Protein AF-A0A7J9VKP2-F1 (afdb_monomer_lite)

Secondary structure (DSSP, 8-state):
--EEEEE-SSSEEEEETTTTEE-S-SSB-HHHHHHHHHHHHHHB-SSSBPPGGGEEEEEEEEEEEETTTEEE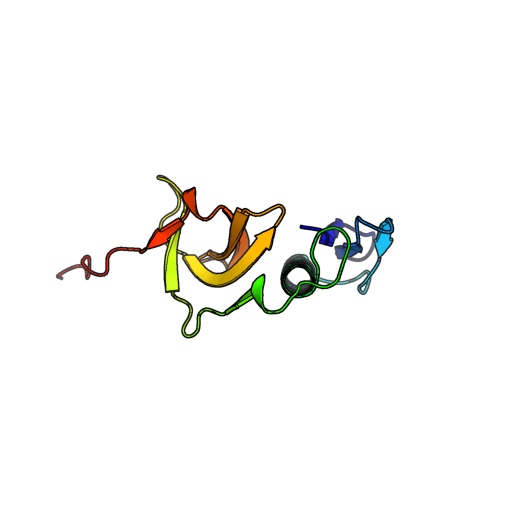EEEEEEEEETTEEEEEEEETTS-EEEEEGGGEEEPPS------

Structure (mmCIF, N/CA/C/O backbone):
data_AF-A0A7J9VKP2-F1
#
_entry.id   AF-A0A7J9VKP2-F1
#
loop_
_atom_site.group_PDB
_atom_site.id
_atom_site.type_symbol
_atom_site.label_atom_id
_atom_site.label_alt_id
_atom_site.label_comp_id
_atom_site.label_asym_id
_atom_site.label_entity_id
_atom_site.label_seq_id
_atom_site.pdbx_PDB_ins_code
_atom_site.Cartn_x
_atom_site.Cartn_y
_atom_site.Cartn_z
_atom_site.occupancy
_atom_site.B_iso_or_equiv
_atom_site.auth_seq_id
_atom_site.auth_comp_id
_atom_site.auth_asym_id
_atom_site.auth_atom_id
_atom_site.pdbx_PDB_model_num
ATOM 1 N N . MET A 1 1 ? 8.290 3.284 -1.172 1.00 89.38 1 MET A N 1
ATOM 2 C CA . MET A 1 1 ? 6.892 3.691 -1.444 1.00 89.38 1 MET A CA 1
ATOM 3 C C . MET A 1 1 ? 6.871 5.131 -1.896 1.00 89.38 1 MET A C 1
ATOM 5 O O . MET A 1 1 ? 7.547 5.958 -1.285 1.00 89.38 1 MET A O 1
ATOM 9 N N . ARG A 1 2 ? 6.164 5.388 -2.995 1.00 93.00 2 ARG A N 1
ATOM 10 C CA . ARG A 1 2 ? 6.200 6.634 -3.772 1.00 93.00 2 ARG A CA 1
ATOM 11 C C . ARG A 1 2 ? 4.958 7.485 -3.542 1.00 93.00 2 ARG A C 1
ATOM 13 O O . ARG A 1 2 ? 5.070 8.711 -3.541 1.00 93.00 2 ARG A O 1
ATOM 20 N N . PHE A 1 3 ? 3.805 6.862 -3.330 1.00 94.88 3 PHE A N 1
ATOM 21 C CA . PHE A 1 3 ? 2.541 7.580 -3.217 1.00 94.88 3 PHE A CA 1
ATOM 22 C C . PHE A 1 3 ? 2.200 7.882 -1.759 1.00 94.88 3 PHE A C 1
ATOM 24 O O . PHE A 1 3 ? 2.312 7.026 -0.886 1.00 94.88 3 PHE A O 1
ATOM 31 N N . GLN A 1 4 ? 1.801 9.122 -1.485 1.00 93.81 4 GLN A N 1
ATOM 32 C CA . GLN A 1 4 ? 1.437 9.579 -0.146 1.00 93.81 4 GLN A CA 1
ATOM 33 C C . GLN A 1 4 ? 0.039 10.176 -0.140 1.00 93.81 4 GLN A C 1
ATOM 35 O O . GLN A 1 4 ? -0.300 10.999 -0.986 1.00 93.81 4 GLN A O 1
ATOM 40 N N . VAL A 1 5 ? -0.747 9.810 0.865 1.00 94.88 5 VAL A N 1
ATOM 41 C CA . VAL A 1 5 ? -2.030 10.456 1.136 1.00 94.88 5 VAL A CA 1
ATOM 42 C C . VAL A 1 5 ? -1.776 11.793 1.822 1.00 94.88 5 VAL A C 1
ATOM 44 O O . VAL A 1 5 ? -1.029 11.857 2.800 1.00 94.88 5 VAL A O 1
ATOM 47 N N . ARG A 1 6 ? -2.398 12.866 1.330 1.00 94.56 6 ARG A N 1
ATOM 48 C CA . ARG A 1 6 ? -2.387 14.179 1.990 1.00 94.56 6 ARG A CA 1
ATOM 49 C C . ARG A 1 6 ? -3.805 14.719 2.107 1.00 94.56 6 ARG A C 1
ATOM 51 O O . ARG A 1 6 ? -4.640 14.485 1.234 1.00 94.56 6 ARG A O 1
ATOM 58 N N . LYS A 1 7 ? -4.057 15.445 3.196 1.00 93.94 7 LYS A N 1
ATOM 59 C CA . LYS A 1 7 ? -5.308 16.171 3.412 1.00 93.94 7 LYS A CA 1
ATOM 60 C C . LYS A 1 7 ? -5.367 17.385 2.485 1.00 93.94 7 LYS A C 1
ATOM 62 O O . LYS A 1 7 ? -4.358 18.061 2.291 1.00 93.94 7 LYS A O 1
ATOM 67 N N . THR A 1 8 ? -6.545 17.647 1.944 1.00 92.25 8 THR A N 1
ATOM 68 C CA . THR A 1 8 ? -6.862 18.797 1.093 1.00 92.25 8 THR A CA 1
ATOM 69 C C . THR A 1 8 ? -7.961 19.632 1.756 1.00 92.25 8 THR A C 1
ATOM 71 O O . THR A 1 8 ? -8.493 19.256 2.804 1.00 92.25 8 THR A O 1
ATOM 74 N N . ASP A 1 9 ? -8.345 20.741 1.128 1.00 92.56 9 ASP A N 1
ATOM 75 C CA . ASP A 1 9 ? -9.483 21.548 1.581 1.00 92.56 9 ASP A CA 1
ATOM 76 C C . ASP A 1 9 ? -10.839 20.836 1.413 1.00 92.56 9 ASP A C 1
ATOM 78 O O . ASP A 1 9 ? -11.807 21.189 2.082 1.00 92.56 9 ASP A O 1
ATOM 82 N N . GLN A 1 10 ? -10.919 19.830 0.535 1.00 90.62 10 GLN A N 1
ATOM 83 C CA . GLN A 1 10 ? -12.157 19.122 0.179 1.00 90.62 10 GLN A CA 1
ATOM 84 C C . GLN A 1 10 ? -12.207 17.676 0.697 1.00 90.62 10 GLN A C 1
ATOM 86 O O . GLN A 1 10 ? -13.257 17.044 0.639 1.00 90.62 10 GLN A O 1
ATOM 91 N N . GLY A 1 11 ? -11.099 17.151 1.220 1.00 94.56 11 GLY A N 1
ATOM 92 C CA . GLY A 1 11 ? -10.983 15.762 1.649 1.00 94.56 11 GLY A CA 1
ATOM 93 C C . GLY A 1 11 ? -9.527 15.318 1.680 1.00 94.56 11 GLY A C 1
ATOM 94 O O . GLY A 1 11 ? -8.707 15.881 2.410 1.00 94.56 11 GLY A O 1
ATOM 95 N N . TYR A 1 12 ? -9.208 14.295 0.896 1.00 96.19 12 TYR A N 1
ATOM 96 C CA . TYR A 1 12 ? -7.872 13.731 0.757 1.00 96.19 12 TYR A CA 1
ATOM 97 C C . TYR A 1 12 ? -7.526 13.521 -0.718 1.00 96.19 12 TYR A C 1
ATOM 99 O O . TYR A 1 12 ? -8.390 13.378 -1.579 1.00 96.19 12 TYR A O 1
ATOM 107 N N . GLY A 1 13 ? -6.229 13.479 -1.002 1.00 95.25 13 GLY A N 1
ATOM 108 C CA . GLY A 1 13 ? -5.697 13.156 -2.318 1.00 95.25 13 GLY A CA 1
ATOM 109 C C . GLY A 1 13 ? -4.406 12.353 -2.218 1.00 95.25 13 GLY A C 1
ATOM 110 O O . GLY A 1 13 ? -3.784 12.262 -1.156 1.00 95.25 13 GLY A O 1
ATOM 111 N N . VAL A 1 14 ? -4.002 11.763 -3.337 1.00 96.25 14 VAL A N 1
ATOM 112 C CA . VAL A 1 14 ? -2.793 10.953 -3.475 1.00 96.25 14 VAL A CA 1
ATOM 113 C C . VAL A 1 14 ? -1.745 11.750 -4.234 1.00 96.25 14 VAL A C 1
ATOM 115 O O . VAL A 1 14 ? -1.918 12.058 -5.410 1.00 96.25 14 VAL A O 1
ATOM 118 N N . TRP A 1 15 ? -0.639 12.052 -3.565 1.00 95.12 15 TRP A N 1
ATOM 119 C CA . TRP A 1 15 ? 0.518 12.708 -4.154 1.00 95.12 15 TRP A CA 1
ATOM 120 C C . TRP A 1 15 ? 1.557 11.691 -4.588 1.00 95.12 15 TRP A C 1
ATOM 122 O O . TRP A 1 15 ? 1.930 10.801 -3.822 1.00 95.12 15 TRP A O 1
ATOM 132 N N . ASP A 1 16 ? 2.087 11.884 -5.784 1.00 94.56 16 ASP A N 1
ATOM 133 C CA . ASP A 1 16 ? 3.302 11.232 -6.230 1.00 94.56 16 ASP A CA 1
ATOM 134 C C . ASP A 1 16 ? 4.512 12.022 -5.727 1.00 94.56 16 ASP A C 1
ATOM 136 O O . ASP A 1 16 ? 4.755 13.155 -6.140 1.00 94.56 16 ASP A O 1
ATOM 140 N N . THR A 1 17 ? 5.294 11.430 -4.826 1.00 92.44 17 THR A N 1
ATOM 141 C CA . THR A 1 17 ? 6.461 12.111 -4.244 1.00 92.44 17 THR A CA 1
ATOM 142 C C . THR A 1 17 ? 7.650 12.243 -5.191 1.00 92.44 17 THR A C 1
ATOM 144 O O . THR A 1 17 ? 8.535 13.049 -4.914 1.00 92.44 17 THR A O 1
ATOM 147 N N . ALA A 1 18 ? 7.691 11.492 -6.295 1.00 90.12 18 ALA A N 1
ATOM 148 C CA . ALA A 1 18 ? 8.785 11.568 -7.259 1.00 90.12 18 ALA A CA 1
ATOM 149 C C . ALA A 1 18 ? 8.709 12.840 -8.115 1.00 90.12 18 ALA A C 1
ATOM 151 O O . ALA A 1 18 ? 9.743 13.419 -8.437 1.00 90.12 18 ALA A O 1
ATOM 152 N N . VAL A 1 19 ? 7.493 13.282 -8.449 1.00 90.31 19 VAL A N 1
ATOM 153 C CA . VAL A 1 19 ? 7.240 14.515 -9.223 1.00 90.31 19 VAL A CA 1
ATOM 154 C C . VAL A 1 19 ? 6.602 15.628 -8.385 1.00 90.31 19 VAL A C 1
ATOM 156 O O . VAL A 1 19 ? 6.521 16.767 -8.827 1.00 90.31 19 VAL A O 1
ATOM 159 N N . ASN A 1 20 ? 6.209 15.315 -7.147 1.00 89.12 20 ASN A N 1
ATOM 160 C CA . ASN A 1 20 ? 5.492 16.193 -6.224 1.00 89.12 20 ASN A CA 1
ATOM 161 C C . ASN A 1 20 ? 4.171 16.743 -6.797 1.00 89.12 20 ASN A C 1
ATOM 163 O O . ASN A 1 20 ? 3.804 17.891 -6.550 1.00 89.12 20 ASN A O 1
ATOM 167 N N . GLU A 1 21 ? 3.432 15.902 -7.519 1.00 90.69 21 GLU A N 1
ATOM 168 C CA . GLU A 1 21 ? 2.143 16.249 -8.123 1.00 90.69 21 GLU A CA 1
ATOM 169 C C . GLU A 1 21 ? 1.004 15.423 -7.525 1.00 90.69 21 GLU A C 1
ATOM 171 O O . GLU A 1 21 ? 1.209 14.328 -6.994 1.00 90.69 21 GLU A O 1
ATOM 176 N N . LEU A 1 22 ? -0.212 15.965 -7.606 1.00 91.25 22 LEU A N 1
ATOM 177 C CA . LEU A 1 22 ? -1.425 15.235 -7.264 1.00 91.25 22 LEU A CA 1
ATOM 178 C C . LEU A 1 22 ? -1.779 14.269 -8.403 1.00 91.25 22 LEU A C 1
ATOM 180 O O . LEU A 1 22 ? -1.834 14.662 -9.565 1.00 91.25 22 LEU A O 1
ATOM 184 N N . CYS A 1 23 ? -2.072 13.017 -8.063 1.00 88.94 23 CYS A N 1
ATOM 185 C CA . CYS A 1 23 ? -2.370 11.954 -9.025 1.00 88.94 23 CYS A CA 1
ATOM 186 C C . CYS A 1 23 ? -3.771 11.345 -8.851 1.00 88.94 23 CYS A C 1
ATOM 188 O O . CYS A 1 23 ? -4.043 10.271 -9.394 1.00 88.94 23 CYS A O 1
ATOM 190 N N . SER A 1 24 ? -4.645 12.004 -8.088 1.00 91.44 24 SER A N 1
ATOM 191 C CA . SER A 1 24 ? -6.039 11.620 -7.837 1.00 91.44 24 SER A CA 1
ATOM 192 C C . SER A 1 24 ? -6.970 12.843 -7.837 1.00 91.44 24 SER A C 1
ATOM 194 O O . SER A 1 24 ? -6.524 13.962 -8.074 1.00 91.44 24 SER A O 1
ATOM 196 N N . GLY A 1 25 ? -8.256 12.636 -7.525 1.00 86.38 25 GLY A N 1
ATOM 197 C CA . GLY A 1 25 ? -9.156 13.717 -7.107 1.00 86.38 25 GLY A CA 1
ATOM 198 C C . GLY A 1 25 ? -8.740 14.341 -5.768 1.00 86.38 25 GLY A C 1
ATOM 199 O O . GLY A 1 25 ? -7.863 13.811 -5.076 1.00 86.38 25 GLY A O 1
ATOM 200 N N . TRP A 1 26 ? -9.364 15.469 -5.428 1.00 89.12 26 TRP A N 1
ATOM 201 C CA . TRP A 1 26 ? -9.082 16.255 -4.217 1.00 89.12 26 TRP A CA 1
ATOM 202 C C . TRP A 1 26 ? -10.032 15.933 -3.058 1.00 89.12 26 TRP A C 1
ATOM 204 O O . TRP A 1 26 ? -9.774 16.327 -1.927 1.00 89.12 26 TRP A O 1
ATOM 214 N N . ASP A 1 27 ? -11.130 15.249 -3.343 1.00 94.75 27 ASP A N 1
ATOM 215 C CA . ASP A 1 27 ? -12.303 15.047 -2.496 1.00 94.75 27 ASP A CA 1
ATOM 216 C C . ASP A 1 27 ? -12.459 13.590 -2.038 1.00 94.75 27 ASP A C 1
ATOM 218 O O . ASP A 1 27 ? -13.526 13.186 -1.582 1.00 94.75 27 ASP A O 1
ATOM 222 N N . LEU A 1 28 ? -11.392 12.789 -2.137 1.00 94.88 28 LEU A N 1
ATOM 223 C CA . LEU A 1 28 ? -11.434 11.401 -1.687 1.00 94.88 28 LEU A CA 1
ATOM 224 C C . LEU A 1 28 ? -11.587 11.333 -0.169 1.00 94.88 28 LEU A C 1
ATOM 226 O O . LEU A 1 28 ? -11.068 12.173 0.577 1.00 94.88 28 LEU A O 1
ATOM 230 N N . THR A 1 29 ? -12.213 10.263 0.309 1.00 95.12 29 THR A N 1
ATOM 231 C CA . THR A 1 29 ? -12.076 9.880 1.712 1.00 95.12 29 THR A CA 1
ATOM 232 C C . THR A 1 29 ? -10.647 9.410 1.996 1.00 95.12 29 THR A C 1
ATOM 234 O O . THR A 1 29 ? -9.911 8.972 1.107 1.00 95.12 29 THR A O 1
ATOM 237 N N . GLU A 1 30 ? -10.235 9.452 3.264 1.00 93.31 30 GLU A N 1
ATOM 238 C CA . GLU A 1 30 ? -8.913 8.960 3.667 1.00 93.31 30 GLU A CA 1
ATOM 239 C C . GLU A 1 30 ? -8.714 7.479 3.312 1.00 93.31 30 GLU A C 1
ATOM 241 O O . GLU A 1 30 ? -7.621 7.081 2.908 1.00 93.31 30 GLU A O 1
ATOM 246 N N . ALA A 1 31 ? -9.768 6.666 3.431 1.00 92.50 31 ALA A N 1
ATOM 247 C CA . ALA A 1 31 ? -9.727 5.244 3.104 1.00 92.50 31 ALA A CA 1
ATOM 248 C C . ALA A 1 31 ? -9.497 5.015 1.602 1.00 92.50 31 ALA A C 1
ATOM 250 O O . ALA A 1 31 ? -8.586 4.273 1.236 1.00 92.50 31 ALA A O 1
ATOM 251 N N . GLU A 1 32 ? -10.250 5.706 0.742 1.00 94.38 32 GLU A N 1
ATOM 252 C CA . GLU A 1 32 ? -10.092 5.622 -0.717 1.00 94.38 32 GLU A CA 1
ATOM 253 C C . GLU A 1 32 ? -8.721 6.126 -1.167 1.00 94.38 32 GLU A C 1
ATOM 255 O O . GLU A 1 32 ? -8.075 5.502 -2.007 1.00 94.38 32 GLU A O 1
ATOM 260 N N . ALA A 1 33 ? -8.242 7.232 -0.590 1.00 95.25 33 ALA A N 1
ATOM 261 C CA . ALA A 1 33 ? -6.913 7.750 -0.889 1.00 95.25 33 ALA A CA 1
ATOM 262 C C . ALA A 1 33 ? -5.819 6.752 -0.473 1.00 95.25 33 ALA A C 1
ATOM 264 O O . ALA A 1 33 ? -4.862 6.540 -1.218 1.00 95.25 33 ALA A O 1
ATOM 265 N N . ASN A 1 34 ? -5.964 6.097 0.686 1.00 94.75 34 ASN A N 1
ATOM 266 C CA . ASN A 1 34 ? -5.029 5.063 1.125 1.00 94.75 34 ASN A CA 1
ATOM 267 C C . ASN A 1 34 ? -5.040 3.851 0.194 1.00 94.75 34 ASN A C 1
ATOM 269 O O . ASN A 1 34 ? -3.967 3.366 -0.161 1.00 94.75 34 ASN A O 1
ATOM 273 N N . GLU A 1 35 ? -6.212 3.369 -0.213 1.00 94.88 35 GLU A N 1
ATOM 274 C CA . GLU A 1 35 ? -6.321 2.248 -1.150 1.00 94.88 35 GLU A CA 1
ATOM 275 C C . GLU A 1 35 ? -5.681 2.597 -2.497 1.00 94.88 35 GLU A C 1
ATOM 277 O O . GLU A 1 35 ? -4.783 1.891 -2.956 1.00 94.88 35 GLU A O 1
ATOM 282 N N . GLN A 1 36 ? -6.002 3.770 -3.047 1.00 96.12 36 GLN A N 1
ATOM 283 C CA . GLN A 1 36 ? -5.403 4.258 -4.288 1.00 96.12 36 GLN A CA 1
ATOM 284 C C . GLN A 1 36 ? -3.884 4.448 -4.213 1.00 96.12 36 GLN A C 1
ATOM 286 O O . GLN A 1 36 ? -3.193 4.192 -5.203 1.00 96.12 36 GLN A O 1
ATOM 291 N N . ALA A 1 37 ? -3.353 4.920 -3.083 1.00 96.12 37 ALA A N 1
ATOM 292 C CA . ALA A 1 37 ? -1.912 5.056 -2.888 1.00 96.12 37 ALA A CA 1
ATOM 293 C C . ALA A 1 37 ? -1.230 3.680 -2.867 1.00 96.12 37 ALA A C 1
ATOM 295 O O . ALA A 1 37 ? -0.249 3.468 -3.579 1.00 96.12 37 ALA A O 1
ATOM 296 N N . HIS A 1 38 ? -1.789 2.725 -2.117 1.00 96.62 38 HIS A N 1
ATOM 297 C CA . HIS A 1 38 ? -1.238 1.375 -2.026 1.00 96.62 38 HIS A CA 1
ATOM 298 C C . HIS A 1 38 ? -1.328 0.613 -3.351 1.00 96.62 38 HIS A C 1
ATOM 300 O O . HIS A 1 38 ? -0.411 -0.138 -3.667 1.00 96.62 38 HIS A O 1
ATOM 306 N N . ASP A 1 39 ? -2.398 0.782 -4.128 1.00 96.25 39 ASP A N 1
ATOM 307 C CA . ASP A 1 39 ? -2.515 0.159 -5.450 1.00 96.25 39 ASP A CA 1
ATOM 308 C C . ASP A 1 39 ? -1.484 0.722 -6.428 1.00 96.25 39 ASP A C 1
ATOM 310 O O . ASP A 1 39 ? -0.848 -0.027 -7.170 1.00 96.25 39 ASP A O 1
ATOM 314 N N . ARG A 1 40 ? -1.229 2.031 -6.383 1.00 95.62 40 ARG A N 1
ATOM 315 C CA . ARG A 1 40 ? -0.168 2.636 -7.193 1.00 95.62 40 ARG A CA 1
ATOM 316 C C . ARG A 1 40 ? 1.229 2.208 -6.738 1.00 95.62 40 ARG A C 1
ATOM 318 O O . ARG A 1 40 ? 2.083 1.968 -7.585 1.00 95.62 40 ARG A O 1
ATOM 325 N N . ASP A 1 41 ? 1.467 2.029 -5.440 1.00 95.75 41 ASP A N 1
ATOM 326 C CA . ASP A 1 41 ? 2.737 1.491 -4.926 1.00 95.75 41 ASP A CA 1
ATOM 327 C C . ASP A 1 41 ? 3.002 0.035 -5.363 1.00 95.75 41 ASP A C 1
ATOM 329 O O . ASP A 1 41 ? 4.156 -0.396 -5.369 1.00 95.75 41 ASP A O 1
ATOM 333 N N . VAL A 1 42 ? 1.972 -0.732 -5.747 1.00 96.19 42 VAL A N 1
ATOM 334 C CA . VAL A 1 42 ? 2.151 -2.049 -6.392 1.00 96.19 42 VAL A CA 1
ATOM 335 C C . VAL A 1 42 ? 2.681 -1.894 -7.816 1.00 96.19 42 VAL A C 1
ATOM 337 O O . VAL A 1 42 ? 3.475 -2.713 -8.270 1.00 96.19 42 VAL A O 1
ATOM 340 N N . LEU A 1 43 ? 2.266 -0.839 -8.514 1.00 95.25 43 LEU A N 1
ATOM 341 C CA . LEU A 1 43 ? 2.618 -0.596 -9.912 1.00 95.25 43 LEU A CA 1
ATOM 342 C C . LEU A 1 43 ? 3.952 0.126 -10.086 1.00 95.25 43 LEU A C 1
ATOM 344 O O . LEU A 1 43 ? 4.613 -0.074 -11.102 1.00 95.25 43 LEU A O 1
ATOM 348 N N . TYR A 1 44 ? 4.358 0.954 -9.124 1.00 93.44 44 TYR A N 1
ATOM 349 C CA . TYR A 1 44 ? 5.584 1.746 -9.210 1.00 93.44 44 TYR A CA 1
ATOM 350 C C . TYR A 1 44 ? 6.474 1.554 -7.983 1.00 93.44 44 TYR A C 1
ATOM 352 O O . TYR A 1 44 ? 6.011 1.513 -6.842 1.00 93.44 44 TYR A O 1
ATOM 360 N N . ASP A 1 45 ? 7.777 1.463 -8.233 1.00 89.50 45 ASP A N 1
ATOM 361 C CA . ASP A 1 45 ? 8.785 1.720 -7.217 1.00 89.50 45 ASP A CA 1
ATOM 362 C C . ASP A 1 45 ? 9.012 3.237 -7.080 1.00 89.50 45 ASP A C 1
ATOM 364 O O . ASP A 1 45 ? 8.285 4.068 -7.642 1.00 89.50 45 ASP A O 1
ATOM 368 N N . ARG A 1 46 ? 10.022 3.624 -6.300 1.00 86.94 46 ARG A N 1
ATOM 369 C CA . ARG A 1 46 ? 10.361 5.030 -6.065 1.00 86.94 46 ARG A CA 1
ATOM 370 C C . ARG A 1 46 ? 10.577 5.857 -7.340 1.00 86.94 46 ARG A C 1
ATOM 372 O O . ARG A 1 46 ? 10.282 7.049 -7.321 1.00 86.94 46 ARG A O 1
ATOM 379 N N . PHE A 1 47 ? 11.097 5.269 -8.412 1.00 85.44 47 PHE A N 1
ATOM 380 C CA . PHE A 1 47 ? 11.537 5.989 -9.610 1.00 85.44 47 PHE A CA 1
ATOM 381 C C . PHE A 1 47 ? 10.845 5.517 -10.891 1.00 85.44 47 PHE A C 1
ATOM 383 O O . PHE A 1 47 ? 10.582 6.327 -11.775 1.00 85.44 47 PHE A O 1
ATOM 390 N N . ASN A 1 48 ? 10.510 4.234 -10.991 1.00 88.62 48 ASN A N 1
ATOM 391 C CA . ASN A 1 48 ? 10.065 3.583 -12.215 1.00 88.62 48 ASN A CA 1
ATOM 392 C C . ASN A 1 48 ? 8.823 2.713 -11.969 1.00 88.62 48 ASN A C 1
ATOM 394 O O . ASN A 1 48 ? 8.514 2.363 -10.829 1.00 88.62 48 ASN A O 1
ATOM 398 N N . PRO A 1 49 ? 8.102 2.322 -13.033 1.00 93.69 49 PRO A N 1
ATOM 399 C CA . PRO A 1 49 ? 7.193 1.184 -12.961 1.00 93.69 49 PRO A CA 1
ATOM 400 C C . PRO A 1 49 ? 7.920 -0.050 -12.410 1.00 93.69 49 PRO A C 1
ATOM 402 O O . PRO A 1 49 ? 9.059 -0.324 -12.803 1.00 93.69 49 PRO A O 1
ATOM 405 N N . ARG A 1 50 ? 7.270 -0.800 -11.514 1.00 93.81 50 ARG A N 1
ATOM 406 C CA . ARG A 1 50 ? 7.827 -2.047 -10.985 1.00 93.81 50 ARG A CA 1
ATOM 407 C C . ARG A 1 50 ? 7.938 -3.072 -12.094 1.00 93.81 50 ARG A C 1
ATOM 409 O O . ARG A 1 50 ? 7.066 -3.193 -12.957 1.00 93.81 50 ARG A O 1
ATOM 416 N N . ARG A 1 51 ? 9.004 -3.857 -12.028 1.00 94.06 51 ARG A N 1
ATOM 417 C CA . ARG A 1 51 ? 9.161 -5.011 -12.901 1.00 94.06 51 ARG A CA 1
ATOM 418 C C . ARG A 1 51 ? 8.301 -6.167 -12.388 1.00 94.06 51 ARG A C 1
ATOM 420 O O . ARG A 1 51 ? 8.087 -6.263 -11.177 1.00 94.06 51 ARG A O 1
ATOM 427 N N . PRO A 1 52 ? 7.841 -7.074 -13.264 1.00 93.69 52 PRO A N 1
ATOM 428 C CA . PRO A 1 52 ? 7.056 -8.231 -12.842 1.00 93.69 52 PRO A CA 1
ATOM 429 C C . PRO A 1 52 ? 7.751 -9.089 -11.774 1.00 93.69 52 PRO A C 1
ATOM 431 O O . PRO A 1 52 ? 7.089 -9.606 -10.881 1.00 93.69 52 PRO A O 1
ATOM 434 N N . GLU A 1 53 ? 9.081 -9.216 -11.814 1.00 95.00 53 GLU A N 1
ATOM 435 C CA . GLU A 1 53 ? 9.850 -9.970 -10.815 1.00 95.00 53 GLU A CA 1
ATOM 436 C C . GLU A 1 53 ? 9.863 -9.339 -9.410 1.00 95.00 53 GLU A C 1
ATOM 438 O O . GLU A 1 53 ? 10.117 -10.041 -8.422 1.00 95.00 53 GLU A O 1
ATOM 443 N N . ASP A 1 54 ? 9.564 -8.042 -9.315 1.00 96.38 54 ASP A N 1
ATOM 444 C CA . ASP A 1 54 ? 9.537 -7.266 -8.075 1.00 96.38 54 ASP A CA 1
ATOM 445 C C . ASP A 1 54 ? 8.143 -7.233 -7.434 1.00 96.38 54 ASP A C 1
ATOM 447 O O . ASP A 1 54 ? 7.958 -6.577 -6.410 1.00 96.38 54 ASP A O 1
ATOM 451 N N . VAL A 1 55 ? 7.164 -7.949 -7.996 1.00 97.38 55 VAL A N 1
ATOM 452 C CA . VAL A 1 55 ? 5.796 -8.044 -7.471 1.00 97.38 55 VAL A CA 1
ATOM 453 C C . VAL A 1 55 ? 5.388 -9.508 -7.346 1.00 97.38 55 VAL A C 1
ATOM 455 O O . VAL A 1 55 ? 5.576 -10.312 -8.255 1.00 97.38 55 VAL A O 1
ATOM 458 N N . ARG A 1 56 ? 4.811 -9.890 -6.204 1.00 97.56 56 ARG A N 1
ATOM 459 C CA . ARG A 1 56 ? 4.257 -11.23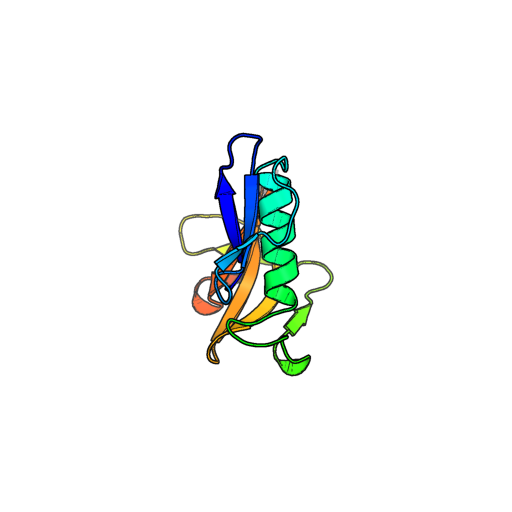5 -5.994 1.00 97.56 56 ARG A CA 1
ATOM 460 C C . ARG A 1 56 ? 2.902 -11.148 -5.319 1.00 97.56 56 ARG A C 1
ATOM 462 O O . ARG A 1 56 ? 2.814 -10.865 -4.126 1.00 97.56 56 ARG A O 1
ATOM 469 N N . HIS A 1 57 ? 1.851 -11.433 -6.075 1.00 96.69 57 HIS A N 1
ATOM 470 C CA . HIS A 1 57 ? 0.503 -11.532 -5.531 1.00 96.69 57 HIS A CA 1
ATOM 471 C C . HIS A 1 57 ? 0.340 -12.801 -4.687 1.00 96.69 57 HIS A C 1
ATOM 473 O O . HIS A 1 57 ? 0.897 -13.856 -4.994 1.00 96.69 57 HIS A O 1
ATOM 479 N N . VAL A 1 58 ? -0.426 -12.686 -3.605 1.00 96.19 58 VAL A N 1
ATOM 480 C CA . VAL A 1 58 ? -0.735 -13.766 -2.670 1.00 96.19 58 VAL A CA 1
ATOM 481 C C . VAL A 1 58 ? -2.236 -14.022 -2.739 1.00 96.19 58 VAL A C 1
ATOM 483 O O . VAL A 1 58 ? -3.038 -13.280 -2.176 1.00 96.19 58 VAL A O 1
ATOM 486 N N . THR A 1 59 ? -2.620 -15.076 -3.456 1.00 92.75 59 THR A N 1
ATOM 487 C CA . THR A 1 59 ? -4.023 -15.458 -3.646 1.00 92.75 59 THR A CA 1
ATOM 488 C C . THR A 1 59 ? -4.227 -16.921 -3.235 1.00 92.75 59 THR A C 1
ATOM 490 O O . THR A 1 59 ? -3.561 -17.792 -3.797 1.00 92.75 59 THR A O 1
ATOM 493 N N . PRO A 1 60 ? -5.124 -17.212 -2.271 1.00 91.88 60 PRO A N 1
ATOM 494 C CA . PRO A 1 60 ? -5.869 -16.247 -1.451 1.00 91.88 60 PRO A CA 1
ATOM 495 C C . PRO A 1 60 ? -4.944 -15.455 -0.500 1.00 91.88 60 PRO A C 1
ATOM 497 O O . PRO A 1 60 ? -3.848 -15.937 -0.191 1.00 91.88 60 PRO A O 1
ATOM 500 N N . PRO A 1 61 ? -5.365 -14.268 -0.013 1.00 93.25 61 PRO A N 1
ATOM 501 C CA . PRO A 1 61 ? -4.600 -13.517 0.978 1.00 93.25 61 PRO A CA 1
ATOM 502 C C . PRO A 1 61 ? -4.278 -14.367 2.212 1.00 93.25 61 PRO A C 1
ATOM 504 O O . PRO A 1 61 ? -5.131 -15.102 2.716 1.00 93.25 61 PRO A O 1
ATOM 507 N N . LYS A 1 62 ? -3.045 -14.271 2.714 1.00 92.50 62 LYS A N 1
ATOM 508 C CA . LYS A 1 62 ? -2.566 -15.076 3.849 1.00 92.50 62 LYS A CA 1
ATOM 509 C C . LYS A 1 62 ? -2.667 -14.307 5.158 1.00 92.50 62 LYS A C 1
ATOM 511 O O . LYS A 1 62 ? -2.299 -13.137 5.214 1.00 92.50 62 LYS A O 1
ATOM 516 N N . ARG A 1 63 ? -3.107 -14.974 6.229 1.00 91.50 63 ARG A N 1
ATOM 517 C CA . ARG A 1 63 ? -3.075 -14.391 7.577 1.00 91.50 63 ARG A CA 1
ATOM 518 C C . ARG A 1 63 ? -1.638 -14.279 8.079 1.00 91.50 63 ARG A C 1
ATOM 520 O O . ARG A 1 63 ? -0.872 -15.241 8.005 1.00 91.50 63 ARG A O 1
ATOM 527 N N . VAL A 1 64 ? -1.291 -13.099 8.569 1.00 90.12 64 VAL A N 1
ATOM 528 C CA . VAL A 1 64 ? 0.024 -12.791 9.126 1.00 90.12 64 VAL A CA 1
ATOM 529 C C . VAL A 1 64 ? -0.110 -11.991 10.414 1.00 90.12 64 VAL A C 1
ATOM 531 O O . VAL A 1 64 ? -1.006 -11.160 10.543 1.00 90.12 64 VAL A O 1
ATOM 534 N N . ASP A 1 65 ? 0.820 -12.194 11.336 1.00 88.44 65 ASP A N 1
ATOM 535 C CA . ASP A 1 65 ? 1.025 -11.337 12.496 1.00 88.44 65 ASP A CA 1
ATOM 536 C C . ASP A 1 65 ? 2.092 -10.285 12.195 1.00 88.44 65 ASP A C 1
ATOM 538 O O . ASP A 1 65 ? 3.112 -10.568 11.552 1.00 88.44 65 ASP A O 1
ATOM 542 N N . VAL A 1 66 ? 1.855 -9.062 12.676 1.00 81.06 66 VAL A N 1
ATOM 543 C CA . VAL A 1 66 ? 2.760 -7.921 12.517 1.00 81.06 66 VAL A CA 1
ATOM 544 C C . VAL A 1 66 ? 3.410 -7.651 13.873 1.00 81.06 66 VAL A C 1
ATOM 546 O O . VAL A 1 66 ? 2.752 -7.177 14.792 1.00 81.06 66 VAL A O 1
ATOM 549 N N . HIS A 1 67 ? 4.693 -8.006 13.995 1.00 68.00 67 HIS A N 1
ATOM 550 C CA . HIS A 1 67 ? 5.588 -7.810 15.149 1.00 68.00 67 HIS A CA 1
ATOM 551 C C . HIS A 1 67 ? 4.949 -7.633 16.551 1.00 68.00 67 HIS A C 1
ATOM 553 O O . HIS A 1 67 ? 4.492 -6.547 16.885 1.00 68.00 67 HIS A O 1
ATOM 559 N N . LYS A 1 68 ? 5.051 -8.666 17.407 1.00 59.09 68 LYS A N 1
ATOM 560 C CA . LYS A 1 68 ? 4.813 -8.756 18.878 1.00 59.09 68 LYS A CA 1
ATOM 561 C C . LYS A 1 68 ? 3.546 -8.140 19.513 1.00 59.09 68 LYS A C 1
ATOM 563 O O . LYS A 1 68 ? 3.215 -8.565 20.612 1.00 59.09 68 LYS A O 1
ATOM 568 N N . TRP A 1 69 ? 2.830 -7.212 18.881 1.00 55.03 69 TRP A N 1
ATOM 569 C CA . TRP A 1 69 ? 1.773 -6.419 19.527 1.00 55.03 69 TRP A CA 1
ATOM 570 C C . TRP A 1 69 ? 0.512 -6.230 18.676 1.00 55.03 69 TRP A C 1
ATOM 572 O O . TRP A 1 69 ? -0.491 -5.751 19.197 1.00 55.03 69 TRP A O 1
ATOM 582 N N . VAL A 1 70 ? 0.529 -6.602 17.389 1.00 63.00 70 VAL A N 1
ATOM 583 C CA . VAL A 1 70 ? -0.650 -6.519 16.514 1.00 63.00 70 VAL A CA 1
ATOM 584 C C . VAL A 1 70 ? -0.964 -7.900 15.949 1.00 63.00 70 VAL A C 1
ATOM 586 O O . VAL A 1 70 ? -0.327 -8.373 15.006 1.00 63.00 70 VAL A O 1
ATOM 589 N N . THR A 1 71 ? -1.955 -8.551 16.556 1.00 68.25 71 THR A N 1
ATOM 590 C CA . THR A 1 71 ? -2.449 -9.861 16.130 1.00 68.25 71 THR A CA 1
ATOM 591 C C . THR A 1 71 ? -3.285 -9.738 14.861 1.00 68.25 71 THR A C 1
ATOM 593 O O . THR A 1 71 ? -4.354 -9.116 14.871 1.00 68.25 71 THR A O 1
ATOM 596 N N . GLY A 1 72 ? -2.848 -10.424 13.808 1.00 72.12 72 GLY A N 1
ATOM 597 C CA . GLY A 1 72 ? -3.625 -10.679 12.603 1.00 72.12 72 GLY A CA 1
ATOM 598 C C . GLY A 1 72 ? -3.797 -9.500 11.636 1.00 72.12 72 GLY A C 1
ATOM 599 O O . GLY A 1 72 ? -4.360 -8.454 11.952 1.00 72.12 72 GLY A O 1
ATOM 600 N N . GLY A 1 73 ? -3.423 -9.758 10.389 1.00 87.50 73 GLY A N 1
ATOM 601 C CA . GLY A 1 73 ? -3.816 -9.038 9.185 1.00 87.50 73 GLY A CA 1
ATOM 602 C C . GLY A 1 73 ? -3.802 -9.980 7.979 1.00 87.50 73 GLY A C 1
ATOM 603 O O . GLY A 1 73 ? -3.337 -11.116 8.075 1.00 87.50 73 GLY A O 1
ATOM 604 N N . ALA A 1 74 ? -4.333 -9.529 6.848 1.00 93.31 74 ALA A N 1
ATOM 605 C CA . ALA A 1 74 ? -4.322 -10.268 5.592 1.00 93.31 74 ALA A CA 1
ATOM 606 C C . ALA A 1 74 ? -3.272 -9.677 4.647 1.00 93.31 74 ALA A C 1
ATOM 608 O O . ALA A 1 74 ? -3.346 -8.505 4.283 1.00 93.31 74 ALA A O 1
ATOM 609 N N . LEU A 1 75 ? -2.300 -10.498 4.266 1.00 95.25 75 LEU A N 1
ATOM 610 C CA . LEU A 1 75 ? -1.271 -10.195 3.284 1.00 95.25 75 LEU A CA 1
ATOM 611 C C . LEU A 1 75 ? -1.738 -10.622 1.892 1.00 95.25 75 LEU A C 1
ATOM 613 O O . LEU A 1 75 ? -1.965 -11.813 1.668 1.00 95.25 75 LEU A O 1
ATOM 617 N N . ASP A 1 76 ? -1.834 -9.674 0.964 1.00 96.69 76 ASP A N 1
ATOM 618 C CA . ASP A 1 76 ? -2.340 -9.899 -0.397 1.00 96.69 76 ASP A CA 1
ATOM 619 C C . ASP A 1 76 ? -1.285 -9.697 -1.498 1.00 96.69 76 ASP A C 1
ATOM 621 O O . ASP A 1 76 ? -1.403 -10.274 -2.579 1.00 96.69 76 ASP A O 1
ATOM 625 N N . VAL A 1 77 ? -0.222 -8.929 -1.243 1.00 97.69 77 VAL A N 1
ATOM 626 C CA . VAL A 1 77 ? 0.862 -8.719 -2.212 1.00 97.69 77 VAL A CA 1
ATOM 627 C C . VAL A 1 77 ? 2.196 -8.426 -1.532 1.00 97.69 77 VAL A C 1
ATOM 629 O O . VAL A 1 77 ? 2.267 -7.750 -0.506 1.00 97.69 77 VAL A O 1
ATOM 632 N N . TRP A 1 78 ? 3.268 -8.928 -2.138 1.00 97.69 78 TRP A N 1
ATOM 633 C CA . TRP A 1 78 ? 4.641 -8.526 -1.870 1.00 97.69 78 TRP A CA 1
ATOM 634 C C . TRP A 1 78 ? 5.157 -7.635 -2.988 1.00 97.69 78 TRP A C 1
ATOM 636 O O . TRP A 1 78 ? 4.981 -7.957 -4.162 1.00 97.69 78 TRP A O 1
ATOM 646 N N . VAL A 1 79 ? 5.871 -6.578 -2.622 1.00 97.25 79 VAL A N 1
ATOM 647 C CA . VAL A 1 79 ? 6.636 -5.748 -3.552 1.00 97.25 79 VAL A CA 1
ATOM 648 C C . VAL A 1 79 ? 8.085 -5.659 -3.102 1.00 97.25 79 VAL A C 1
ATOM 650 O O . VAL A 1 79 ? 8.377 -5.723 -1.903 1.00 97.25 79 VAL A O 1
ATOM 653 N N . ARG A 1 80 ? 9.001 -5.511 -4.054 1.00 95.38 80 ARG A N 1
ATOM 654 C CA . ARG A 1 80 ? 10.425 -5.360 -3.778 1.00 95.38 80 ARG A CA 1
ATOM 655 C C . ARG A 1 80 ? 10.854 -3.908 -3.919 1.00 95.38 80 ARG A C 1
ATOM 657 O O . ARG A 1 80 ? 10.771 -3.340 -5.000 1.00 95.38 80 ARG A O 1
ATOM 664 N N . GLU A 1 81 ? 11.351 -3.319 -2.840 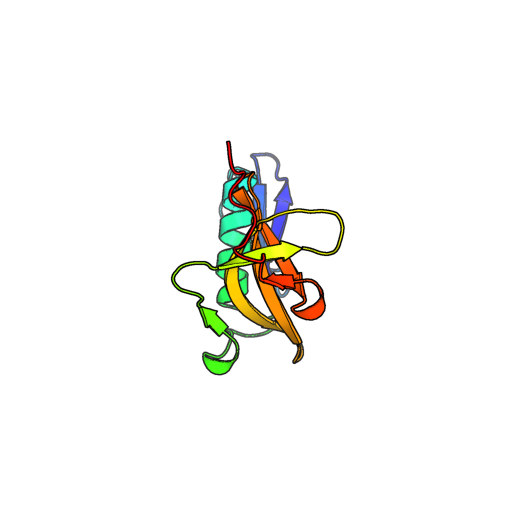1.00 91.94 81 GLU A N 1
ATOM 665 C CA . GLU A 1 81 ? 11.825 -1.936 -2.783 1.00 91.94 81 GLU A CA 1
ATOM 666 C C . GLU A 1 81 ? 13.275 -1.927 -2.288 1.00 91.94 81 GLU A C 1
ATOM 668 O O . GLU A 1 81 ? 13.573 -2.513 -1.250 1.00 91.94 81 GLU A O 1
ATOM 673 N N . ASN A 1 82 ? 14.191 -1.280 -3.019 1.00 89.12 82 ASN A N 1
ATOM 674 C CA . ASN A 1 82 ? 15.624 -1.220 -2.676 1.00 89.12 82 ASN A CA 1
ATOM 675 C C . ASN A 1 82 ? 16.252 -2.597 -2.367 1.00 89.12 82 ASN A C 1
ATOM 677 O O . ASN A 1 82 ? 17.121 -2.726 -1.511 1.00 89.12 82 ASN A O 1
ATOM 681 N N 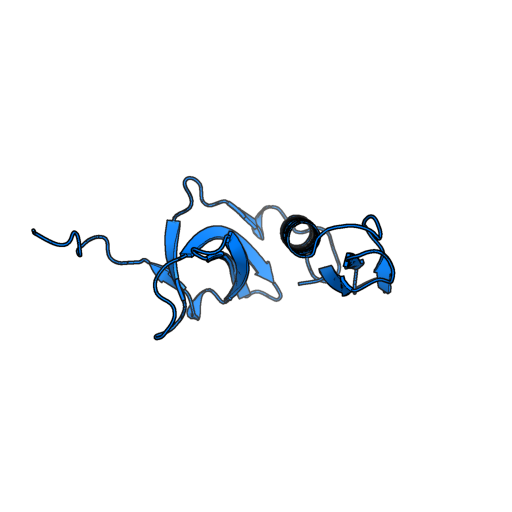. GLY A 1 83 ? 15.798 -3.644 -3.064 1.00 90.88 83 GLY A N 1
ATOM 682 C CA . GLY A 1 83 ? 16.275 -5.015 -2.876 1.00 90.88 83 GLY A CA 1
ATOM 683 C C . GLY A 1 83 ? 15.593 -5.793 -1.745 1.00 90.88 83 GLY A C 1
ATOM 684 O O . GLY A 1 83 ? 15.740 -7.019 -1.715 1.00 90.88 83 GLY A O 1
ATOM 685 N N . GLU A 1 84 ? 14.800 -5.137 -0.898 1.00 95.12 84 GLU A N 1
ATOM 686 C CA . GLU A 1 84 ? 14.082 -5.723 0.237 1.00 95.12 84 GLU A CA 1
ATOM 687 C C . GLU A 1 84 ? 12.599 -5.964 -0.080 1.00 95.12 84 GLU A C 1
ATOM 689 O O . GLU A 1 84 ? 11.995 -5.267 -0.892 1.00 95.12 84 GLU A O 1
ATOM 694 N N . TRP A 1 85 ? 11.995 -6.969 0.559 1.00 96.31 85 TRP A N 1
ATOM 695 C CA . TRP A 1 85 ? 10.585 -7.312 0.355 1.00 96.31 85 TRP A CA 1
ATOM 696 C C . TRP A 1 85 ? 9.685 -6.640 1.391 1.00 96.31 85 TRP A C 1
ATOM 698 O O . TRP A 1 85 ? 9.908 -6.763 2.599 1.00 96.31 85 TRP A O 1
ATOM 708 N N . TYR A 1 86 ? 8.615 -6.018 0.906 1.00 96.62 86 TYR A N 1
ATOM 709 C CA . TYR A 1 86 ? 7.558 -5.412 1.705 1.00 96.62 86 TYR A CA 1
ATOM 710 C C . TYR A 1 86 ? 6.218 -6.054 1.364 1.00 96.62 86 TYR A C 1
ATOM 712 O O . TYR A 1 86 ? 5.863 -6.186 0.196 1.00 96.62 86 TYR A O 1
ATOM 720 N N . GLY A 1 87 ? 5.483 -6.479 2.385 1.00 96.19 87 GLY A N 1
ATOM 721 C CA . GLY A 1 87 ? 4.151 -7.051 2.253 1.00 96.19 87 GLY A CA 1
ATOM 722 C C . GLY A 1 87 ? 3.088 -6.003 2.546 1.00 96.19 87 GLY A C 1
ATOM 723 O O . GLY A 1 87 ? 3.191 -5.294 3.551 1.00 96.19 87 GLY A O 1
ATOM 724 N N . ARG A 1 88 ? 2.068 -5.912 1.694 1.00 96.44 88 ARG A N 1
ATOM 725 C CA . ARG A 1 88 ? 0.868 -5.126 1.980 1.00 96.44 88 ARG A CA 1
ATOM 726 C C . ARG A 1 88 ? -0.026 -5.928 2.907 1.00 96.44 88 ARG A C 1
ATOM 728 O O . ARG A 1 88 ? -0.411 -7.045 2.584 1.00 96.44 88 ARG A O 1
ATOM 735 N N . VAL A 1 89 ? -0.332 -5.365 4.068 1.00 94.81 89 VAL A N 1
ATOM 736 C CA . VAL A 1 89 ? -1.177 -6.000 5.077 1.00 94.81 89 VAL A CA 1
ATOM 737 C C . VAL A 1 89 ? -2.410 -5.151 5.306 1.00 94.81 89 VAL A C 1
ATOM 739 O O . VAL A 1 89 ? -2.298 -3.972 5.646 1.00 94.81 89 VAL A O 1
ATOM 742 N N . ARG A 1 90 ? -3.577 -5.777 5.161 1.00 93.62 90 ARG A N 1
ATOM 743 C CA . ARG A 1 90 ? -4.869 -5.238 5.574 1.00 93.62 90 ARG A CA 1
ATOM 744 C C . ARG A 1 90 ? -5.174 -5.709 6.991 1.00 93.62 90 ARG A C 1
ATOM 746 O O . ARG A 1 90 ? -5.290 -6.912 7.226 1.00 93.62 90 ARG A O 1
ATOM 753 N N . ASP A 1 91 ? -5.260 -4.784 7.938 1.00 89.69 91 ASP A N 1
ATOM 754 C CA . ASP A 1 91 ? -5.633 -5.121 9.314 1.00 89.69 91 ASP A CA 1
ATOM 755 C C . ASP A 1 91 ? -7.150 -5.362 9.454 1.00 89.69 91 ASP A C 1
ATOM 757 O O . ASP A 1 91 ? -7.922 -5.208 8.504 1.00 89.69 91 ASP A O 1
ATOM 761 N N . LYS A 1 92 ? -7.595 -5.758 10.652 1.00 86.25 92 LYS A N 1
ATOM 762 C CA . LYS A 1 92 ? -9.013 -6.044 10.939 1.00 86.25 92 LYS A CA 1
ATOM 763 C C . LYS A 1 92 ? -9.935 -4.828 10.774 1.00 86.25 92 LYS A C 1
ATOM 765 O O . LYS A 1 92 ? -11.141 -5.010 10.660 1.00 86.25 92 LYS A O 1
ATOM 770 N N . THR A 1 93 ? -9.386 -3.611 10.774 1.00 86.62 93 THR A N 1
ATOM 771 C CA . THR A 1 93 ? -10.132 -2.363 10.539 1.00 86.62 93 THR A CA 1
ATOM 772 C C . THR A 1 93 ? -10.216 -2.003 9.054 1.00 86.62 93 THR A C 1
ATOM 774 O O . THR A 1 93 ? -10.852 -1.018 8.697 1.00 86.62 93 THR A O 1
ATOM 777 N N . GLY A 1 94 ? -9.588 -2.797 8.179 1.00 88.12 94 GLY A N 1
ATOM 778 C CA . GLY A 1 94 ? -9.519 -2.545 6.741 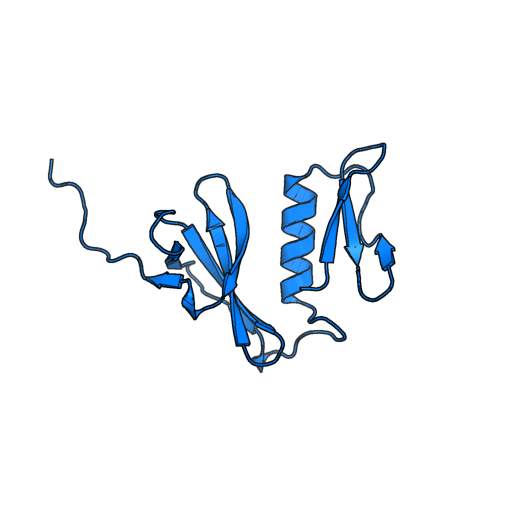1.00 88.12 94 GLY A CA 1
ATOM 779 C C . GLY A 1 94 ? -8.363 -1.632 6.330 1.00 88.12 94 GLY A C 1
ATOM 780 O O . GLY A 1 94 ? -8.147 -1.435 5.134 1.00 88.12 94 GLY A O 1
ATOM 781 N N . ARG A 1 95 ? -7.575 -1.113 7.281 1.00 89.75 95 ARG A N 1
ATOM 782 C CA . ARG A 1 95 ? -6.458 -0.218 6.975 1.00 89.75 95 ARG A CA 1
ATOM 783 C C . ARG A 1 95 ? -5.301 -0.995 6.355 1.00 89.75 95 ARG A C 1
ATOM 785 O O . ARG A 1 95 ? -4.880 -2.037 6.863 1.00 89.75 95 ARG A O 1
ATOM 792 N N . LEU A 1 96 ? -4.779 -0.455 5.258 1.00 93.44 96 LEU A N 1
ATOM 793 C CA . LEU A 1 96 ? -3.615 -0.981 4.558 1.00 93.44 96 LEU A CA 1
ATOM 794 C C . LEU A 1 96 ? -2.325 -0.408 5.147 1.00 93.44 96 LEU A C 1
ATOM 796 O O . LEU A 1 96 ? -2.254 0.762 5.522 1.00 93.44 96 LEU A O 1
ATOM 800 N N . SER A 1 97 ? -1.299 -1.248 5.233 1.00 92.69 97 SER A N 1
ATOM 801 C CA . SER A 1 97 ? 0.057 -0.816 5.561 1.00 92.69 97 SER A CA 1
ATOM 802 C C . SER A 1 97 ? 1.094 -1.687 4.866 1.00 92.69 97 SER A C 1
ATOM 804 O O . SER A 1 97 ? 0.920 -2.901 4.748 1.00 92.69 97 SER A O 1
ATOM 806 N N . TRP A 1 98 ? 2.202 -1.078 4.454 1.00 94.31 98 TRP A N 1
ATOM 807 C CA . TRP A 1 98 ? 3.386 -1.796 3.996 1.00 94.31 98 TRP A CA 1
ATOM 808 C C . TRP A 1 98 ? 4.255 -2.202 5.186 1.00 94.31 98 TRP A C 1
ATOM 810 O O . TRP A 1 98 ? 4.611 -1.368 6.019 1.00 94.31 98 TRP A O 1
ATOM 820 N N . ARG A 1 99 ? 4.611 -3.485 5.266 1.00 93.75 99 ARG A N 1
ATOM 821 C CA . ARG A 1 99 ? 5.438 -4.055 6.338 1.00 93.75 99 ARG A CA 1
ATOM 822 C C . ARG A 1 99 ? 6.641 -4.760 5.756 1.00 93.75 99 ARG A C 1
ATOM 824 O O . ARG A 1 99 ? 6.511 -5.498 4.783 1.00 93.75 99 ARG A O 1
ATOM 831 N N . HIS A 1 100 ? 7.807 -4.567 6.353 1.00 94.44 100 HIS A N 1
ATOM 832 C CA . HIS A 1 100 ? 8.997 -5.273 5.909 1.00 94.44 100 HIS A CA 1
ATOM 833 C C . HIS A 1 100 ? 8.822 -6.780 6.158 1.00 94.44 100 HIS A C 1
ATOM 835 O O . HIS A 1 100 ? 8.292 -7.181 7.194 1.00 94.44 100 HIS A O 1
ATOM 841 N N . ALA A 1 101 ? 9.311 -7.643 5.262 1.00 93.44 101 ALA A N 1
ATOM 842 C CA . ALA A 1 101 ? 9.146 -9.100 5.377 1.00 93.44 101 ALA A CA 1
ATOM 843 C C . ALA A 1 101 ? 9.593 -9.652 6.743 1.00 93.44 101 ALA A C 1
ATOM 845 O O . ALA A 1 101 ? 8.938 -10.507 7.333 1.00 93.44 101 ALA A O 1
ATOM 846 N N . ARG A 1 102 ? 10.675 -9.095 7.299 1.00 92.06 102 ARG A N 1
ATOM 847 C CA . ARG A 1 102 ? 11.192 -9.436 8.639 1.00 92.06 102 ARG A CA 1
ATOM 848 C C . ARG A 1 102 ? 10.215 -9.177 9.793 1.00 92.06 102 ARG A C 1
ATOM 850 O O . ARG A 1 102 ? 10.395 -9.772 10.854 1.00 92.06 102 ARG A O 1
ATOM 857 N N . GLU A 1 103 ? 9.222 -8.312 9.613 1.00 89.75 103 GLU A N 1
ATOM 858 C CA . GLU A 1 103 ? 8.202 -7.970 10.614 1.00 89.75 103 GLU A CA 1
ATOM 859 C C . GLU A 1 103 ? 6.979 -8.889 10.546 1.00 89.75 103 GLU A C 1
ATOM 861 O O . GLU A 1 103 ? 6.203 -8.933 11.500 1.00 89.75 103 GLU A O 1
ATOM 866 N N . LEU A 1 104 ? 6.824 -9.623 9.440 1.00 90.38 104 LEU A N 1
ATOM 867 C CA . LEU A 1 104 ? 5.677 -10.479 9.176 1.00 90.38 104 LEU A CA 1
ATOM 868 C C . LEU A 1 104 ? 5.975 -11.919 9.578 1.00 90.38 104 LEU A C 1
ATOM 870 O O . LEU A 1 104 ? 7.028 -12.478 9.256 1.00 90.38 104 LEU A O 1
ATOM 874 N N . ARG A 1 105 ? 5.042 -12.534 10.296 1.00 88.31 105 ARG A N 1
ATOM 875 C CA . ARG A 1 105 ? 5.068 -13.965 10.606 1.00 88.31 105 ARG A CA 1
ATOM 876 C C . ARG A 1 105 ? 3.759 -14.585 10.141 1.00 88.31 105 ARG A C 1
ATOM 878 O O . ARG A 1 105 ? 2.728 -13.944 10.308 1.00 88.31 105 ARG A O 1
ATOM 885 N N . PRO A 1 106 ? 3.765 -15.786 9.544 1.00 84.06 106 PRO A N 1
ATOM 886 C CA . PRO A 1 106 ? 2.526 -16.525 9.352 1.00 84.06 106 PRO A CA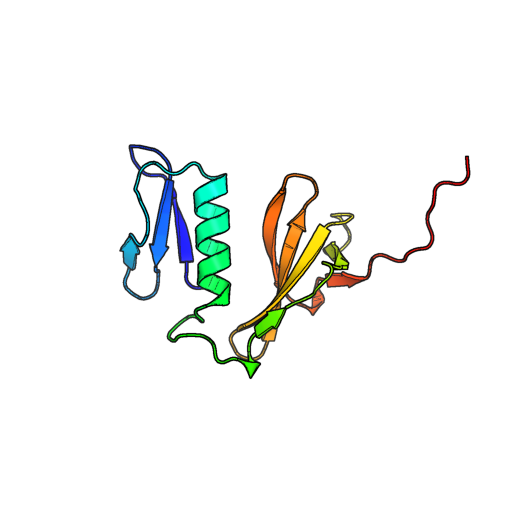 1
ATOM 887 C C . PRO A 1 106 ? 1.822 -16.669 10.700 1.00 84.06 106 PRO A C 1
ATOM 889 O O . PRO A 1 106 ? 2.467 -17.044 11.680 1.00 84.06 106 PRO A O 1
ATOM 892 N N . THR A 1 107 ? 0.528 -16.369 10.746 1.00 80.38 107 THR A N 1
ATOM 893 C CA . THR A 1 107 ? -0.270 -16.703 11.927 1.00 80.38 107 THR A CA 1
ATOM 894 C C . THR A 1 107 ? -0.380 -18.224 11.992 1.00 80.38 107 THR A C 1
ATOM 896 O O . THR A 1 107 ? -0.742 -18.851 10.993 1.00 80.38 107 THR A O 1
ATOM 899 N N . HIS A 1 108 ? -0.020 -18.827 13.127 1.00 61.47 108 HIS A N 1
ATOM 900 C CA . HIS A 1 108 ? -0.143 -20.274 13.305 1.00 61.47 108 HIS A CA 1
ATOM 901 C C . HIS A 1 108 ? -1.628 -20.668 13.223 1.00 61.47 108 HIS A C 1
ATOM 903 O O . HIS A 1 108 ? -2.449 -20.012 13.864 1.00 61.47 108 HIS A O 1
ATOM 909 N N . PRO A 1 109 ? -2.006 -21.704 12.458 1.00 56.06 109 PRO A N 1
ATOM 910 C CA . PRO A 1 109 ? -3.401 -22.124 12.335 1.00 56.06 109 PRO A CA 1
ATOM 911 C C . PRO A 1 109 ? -3.978 -22.877 13.557 1.00 56.06 109 PRO A C 1
ATOM 913 O O . PRO A 1 109 ? -5.072 -23.407 13.435 1.00 56.06 109 PRO A O 1
ATOM 916 N N . ASP A 1 110 ? -3.323 -22.899 14.727 1.00 47.91 110 ASP A N 1
ATOM 917 C CA . ASP A 1 110 ? -3.686 -23.799 15.849 1.00 47.91 110 ASP A CA 1
ATOM 918 C C . ASP A 1 110 ? -4.176 -23.099 17.127 1.00 47.91 110 ASP A C 1
ATOM 920 O O . ASP A 1 110 ? -3.850 -23.509 18.235 1.00 47.91 110 ASP A O 1
ATOM 924 N N . GLU A 1 111 ? -5.005 -22.069 16.997 1.00 46.16 111 GLU A N 1
ATOM 925 C CA . GLU A 1 111 ? -5.896 -21.670 18.097 1.00 46.16 111 GLU A CA 1
ATOM 926 C C . GLU A 1 111 ? -7.296 -21.420 17.531 1.00 46.16 111 GLU A C 1
ATOM 928 O O . GLU A 1 111 ? -7.788 -20.294 17.438 1.00 46.16 111 GLU A O 1
ATOM 933 N N . GLU A 1 112 ? -7.952 -22.507 17.119 1.00 44.34 112 GLU A N 1
ATOM 934 C CA . GLU A 1 112 ? -9.403 -22.562 17.266 1.00 44.34 112 GLU A CA 1
ATOM 935 C C . GLU A 1 112 ? -9.689 -22.575 18.777 1.00 44.34 112 GLU A C 1
ATOM 937 O O . GLU A 1 112 ? -9.200 -23.474 19.470 1.00 44.34 112 GLU A O 1
ATOM 942 N N . PRO A 1 113 ? -10.423 -21.594 19.336 1.00 45.19 113 PRO A N 1
ATOM 943 C CA . PRO A 1 113 ? -10.847 -21.684 20.721 1.00 45.19 113 PRO A CA 1
ATOM 944 C C . PRO A 1 113 ? -11.758 -22.905 20.832 1.00 45.19 113 PRO A C 1
ATOM 946 O O . PRO A 1 113 ? -12.871 -22.920 20.307 1.00 45.19 113 PRO A O 1
ATOM 949 N N . SER A 1 114 ? -11.249 -23.951 21.477 1.00 45.34 114 SER A N 1
ATOM 950 C CA . SER A 1 114 ? -12.061 -25.087 21.892 1.00 45.34 114 SER A CA 1
ATOM 951 C C . SER A 1 114 ? -13.052 -24.563 22.934 1.00 45.34 114 SER A C 1
ATOM 953 O O . SER A 1 114 ? -12.635 -24.153 24.019 1.00 45.34 114 SER A O 1
ATOM 955 N N . PHE A 1 115 ? -14.328 -24.475 22.551 1.00 56.72 115 PHE A N 1
ATOM 956 C CA . PHE A 1 115 ? -15.451 -24.204 23.453 1.00 56.72 115 PHE A CA 1
ATOM 957 C C . PHE A 1 115 ? -15.754 -25.417 24.334 1.00 56.72 115 PHE A C 1
ATOM 959 O O . PHE A 1 115 ? -15.587 -26.557 23.841 1.00 56.72 115 PHE A O 1
#

Foldseek 3Di:
DFWDWDQAPQEIFIAGNLVRDTDGDRNDHPLVRQVVRVVVCQQDENHGGADPVQKDFDPPFFWKAFAPPAHTWTWGMWGAYPNFIWTWTQHPVRGTDTDTPVRIDGDDPPDPPDD

Sequence (115 aa):
MRFQVRKTDQGYGVWDTAVNELCSGWDLTEAEANEQAHDRDVLYDRFNPRRPEDVRHVTPPKRVDVHKWVTGGALDVWVRENGEWYGRVRDKTGRLSWRHARELRPTHPDEEPSF

pLDDT: mean 88.32, std 12.77, range [44.34, 97.69]

Radius of gyration: 15.73 Å; chains: 1; bounding box: 32×47×36 Å